Protein AF-A0A1L6TG88-F1 (afdb_monomer_lite)

pLDDT: mean 88.95, std 8.72, range [53.19, 97.62]

Organism: Piscirickettsia salmonis (NCBI:txid1238)

Structure (mmCIF, N/CA/C/O backbone):
data_AF-A0A1L6TG88-F1
#
_entry.id   AF-A0A1L6TG88-F1
#
loop_
_atom_site.group_PDB
_atom_site.id
_atom_site.type_symbol
_atom_site.label_atom_id
_atom_site.label_alt_id
_atom_site.label_comp_id
_atom_site.label_asym_id
_atom_site.label_entity_id
_atom_site.label_seq_id
_atom_site.pdbx_PDB_ins_code
_atom_site.Cartn_x
_atom_site.Cartn_y
_atom_site.Cartn_z
_atom_site.occupancy
_atom_site.B_iso_or_equiv
_atom_site.auth_seq_id
_atom_site.auth_comp_id
_atom_site.auth_asym_id
_atom_site.auth_atom_id
_atom_site.pdbx_PDB_model_num
ATOM 1 N N . MET A 1 1 ? -7.604 4.407 -5.916 1.00 71.88 1 MET A N 1
ATOM 2 C CA . MET A 1 1 ? -7.832 5.614 -6.726 1.00 71.88 1 MET A CA 1
ATOM 3 C C . MET A 1 1 ? -9.098 6.251 -6.193 1.00 71.88 1 MET A C 1
ATOM 5 O O . MET A 1 1 ? -10.158 5.690 -6.414 1.00 71.88 1 MET A O 1
ATOM 9 N N . ASP A 1 2 ? -8.994 7.322 -5.409 1.00 73.56 2 ASP A N 1
ATOM 10 C CA . ASP A 1 2 ? -10.177 7.934 -4.769 1.00 73.56 2 ASP A CA 1
ATOM 11 C C . ASP A 1 2 ? -10.606 9.236 -5.466 1.00 73.56 2 ASP A C 1
ATOM 13 O O . ASP A 1 2 ? -11.718 9.708 -5.256 1.00 73.56 2 ASP A O 1
ATOM 17 N N . HIS A 1 3 ? -9.727 9.832 -6.274 1.00 84.25 3 HIS A N 1
ATOM 18 C CA . HIS A 1 3 ? -9.969 11.087 -6.975 1.00 84.25 3 HIS A CA 1
ATOM 19 C C . HIS A 1 3 ? -9.151 11.098 -8.267 1.00 84.25 3 HIS A C 1
ATOM 21 O O . HIS A 1 3 ? -7.926 10.995 -8.195 1.00 84.25 3 HIS A O 1
ATOM 27 N N . LEU A 1 4 ? -9.833 11.185 -9.409 1.00 90.56 4 LEU A N 1
ATOM 28 C CA . LEU A 1 4 ? -9.216 11.344 -10.724 1.00 90.56 4 LEU A CA 1
ATOM 29 C C . LEU A 1 4 ? -9.081 12.838 -11.018 1.00 90.56 4 LEU A C 1
ATOM 31 O O . LEU A 1 4 ? -9.998 13.607 -10.727 1.00 90.56 4 LEU A O 1
ATOM 35 N N . ARG A 1 5 ? -7.925 13.255 -11.535 1.00 91.81 5 ARG A N 1
ATOM 36 C CA . ARG A 1 5 ? -7.631 14.675 -11.802 1.00 91.81 5 ARG A CA 1
ATOM 37 C C . ARG A 1 5 ? -8.029 15.100 -13.211 1.00 91.81 5 ARG A C 1
ATOM 39 O O . ARG A 1 5 ? -8.230 16.290 -13.455 1.00 91.81 5 ARG A O 1
ATOM 46 N N . SER A 1 6 ? -8.104 14.144 -14.129 1.00 95.31 6 SER A N 1
ATOM 47 C CA . SER A 1 6 ? -8.444 14.385 -15.526 1.00 95.31 6 SER A CA 1
ATOM 48 C C . SER A 1 6 ? -9.882 14.880 -15.680 1.00 95.31 6 SER A C 1
ATOM 50 O O . SER A 1 6 ? -10.783 14.440 -14.970 1.00 95.31 6 SER A O 1
ATOM 52 N N . LYS A 1 7 ? -10.096 15.803 -16.625 1.00 94.75 7 LYS A N 1
ATOM 53 C CA . LYS A 1 7 ? -11.404 16.441 -16.866 1.00 94.75 7 LYS A CA 1
ATOM 54 C C . LYS A 1 7 ? -12.106 15.962 -18.137 1.00 94.75 7 LYS A C 1
ATOM 56 O O . LYS A 1 7 ? -13.309 16.153 -18.259 1.00 94.75 7 LYS A O 1
ATOM 61 N N . THR A 1 8 ? -11.373 15.363 -19.075 1.00 97.00 8 THR A N 1
ATOM 62 C CA . THR A 1 8 ? -11.936 14.835 -20.324 1.00 97.00 8 THR A CA 1
ATOM 63 C C . THR A 1 8 ? -12.053 13.309 -20.258 1.00 97.00 8 THR A C 1
ATOM 65 O O . THR A 1 8 ? -11.195 12.674 -19.632 1.00 97.00 8 THR A O 1
ATOM 68 N N . PRO A 1 9 ? -13.070 12.702 -20.902 1.00 96.75 9 PRO A N 1
ATOM 69 C CA . PRO A 1 9 ? -13.262 11.248 -20.894 1.00 96.75 9 PRO A CA 1
ATOM 70 C C . PRO A 1 9 ? -12.015 10.471 -21.341 1.00 96.75 9 PRO A C 1
ATOM 72 O O . PRO A 1 9 ? -11.580 9.540 -20.663 1.00 96.75 9 PRO A O 1
ATOM 75 N N . ASP A 1 10 ? -11.364 10.922 -22.413 1.00 97.56 10 ASP A N 1
ATOM 76 C CA . ASP A 1 10 ? -10.162 10.272 -22.945 1.00 97.56 10 ASP A CA 1
ATOM 77 C C . ASP A 1 10 ? -8.988 10.293 -21.960 1.00 97.56 10 ASP A C 1
ATOM 79 O O . ASP A 1 10 ? -8.253 9.313 -21.827 1.00 97.56 10 ASP A O 1
ATOM 83 N N . MET A 1 11 ? -8.799 11.402 -21.238 1.00 97.62 11 MET A N 1
ATOM 84 C CA . MET A 1 11 ? -7.736 11.508 -20.236 1.00 97.62 11 MET A CA 1
ATOM 85 C C . MET A 1 11 ? -8.053 10.692 -18.984 1.00 97.62 11 MET A C 1
ATOM 87 O O . MET A 1 11 ? -7.148 10.097 -18.404 1.00 97.62 11 MET A O 1
ATOM 91 N N . VAL A 1 12 ? -9.331 10.594 -18.609 1.00 96.38 12 VAL A N 1
ATOM 92 C CA . VAL A 1 12 ? -9.792 9.720 -17.523 1.00 96.38 12 VAL A CA 1
ATOM 93 C C . VAL A 1 12 ? -9.465 8.255 -17.822 1.00 96.38 12 VAL A C 1
ATOM 95 O O . VAL A 1 12 ? -8.921 7.571 -16.955 1.00 96.38 12 VAL A O 1
ATOM 98 N N . HIS A 1 13 ? -9.711 7.777 -19.046 1.00 96.56 13 HIS A N 1
ATOM 99 C CA . HIS A 1 13 ? -9.341 6.413 -19.440 1.00 96.56 13 HIS A CA 1
ATOM 100 C C . HIS A 1 13 ? -7.835 6.161 -19.312 1.00 96.56 13 HIS A C 1
ATOM 102 O O . HIS A 1 13 ? -7.426 5.139 -18.756 1.00 96.56 13 HIS A O 1
ATOM 108 N N . LYS A 1 14 ? -7.001 7.109 -19.758 1.00 96.56 14 LYS A N 1
ATOM 109 C CA . LYS A 1 14 ? -5.538 7.012 -19.630 1.00 96.56 14 LYS A CA 1
ATOM 110 C C . LYS A 1 14 ? -5.093 7.006 -18.168 1.00 96.56 14 LYS A C 1
ATOM 112 O O . LYS A 1 14 ? -4.259 6.188 -17.792 1.00 96.56 14 LYS A O 1
ATOM 117 N N . GLU A 1 15 ? -5.660 7.876 -17.335 1.00 96.75 15 GLU A N 1
ATOM 118 C CA . GLU A 1 15 ? -5.350 7.943 -15.902 1.00 96.75 15 GLU A CA 1
ATOM 119 C C . GLU A 1 15 ? -5.665 6.611 -15.204 1.00 96.75 15 GLU A C 1
ATOM 121 O O . GLU A 1 15 ? -4.820 6.062 -14.492 1.00 96.75 15 GLU A O 1
ATOM 126 N N . ILE A 1 16 ? -6.840 6.036 -15.475 1.00 95.69 16 ILE A N 1
ATOM 127 C CA . ILE A 1 16 ? -7.240 4.723 -14.954 1.00 95.69 16 ILE A CA 1
ATOM 128 C C . ILE A 1 16 ? -6.280 3.624 -15.438 1.00 95.69 16 ILE A C 1
ATOM 130 O O . ILE A 1 16 ? -5.807 2.825 -14.625 1.00 95.69 16 ILE A O 1
ATOM 134 N N . ALA A 1 17 ? -5.958 3.596 -16.734 1.00 96.31 17 ALA A N 1
ATOM 135 C CA . ALA A 1 17 ? -5.062 2.599 -17.318 1.00 96.31 17 ALA A CA 1
ATOM 136 C C . ALA A 1 17 ? -3.660 2.642 -16.686 1.00 96.31 17 ALA A C 1
ATOM 138 O O . ALA A 1 17 ? -3.138 1.609 -16.265 1.00 96.31 17 ALA A O 1
ATOM 139 N N . VAL A 1 18 ? -3.076 3.836 -16.537 1.00 95.81 18 VAL A N 1
ATOM 140 C CA . VAL A 1 18 ? -1.759 4.022 -15.906 1.00 95.81 18 VAL A CA 1
ATOM 141 C C . VAL A 1 18 ? -1.779 3.582 -14.446 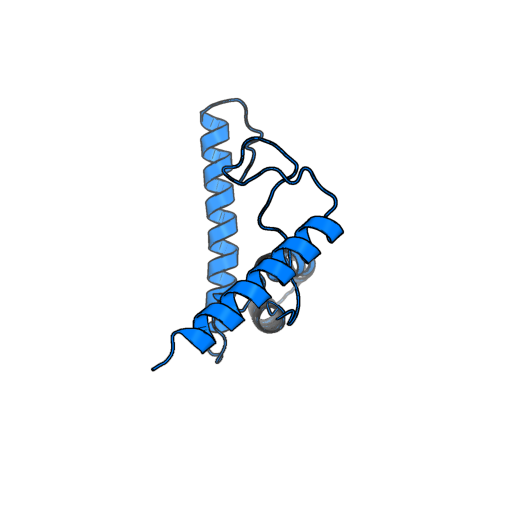1.00 95.81 18 VAL A C 1
ATOM 143 O O . VAL A 1 18 ? -0.840 2.944 -13.968 1.00 95.81 18 VAL A O 1
ATOM 146 N N . HIS A 1 19 ? -2.853 3.873 -13.718 1.00 94.31 19 HIS A N 1
ATOM 147 C CA . HIS A 1 19 ? -2.966 3.422 -12.341 1.00 94.31 19 HIS A CA 1
ATOM 148 C C . HIS A 1 19 ? -3.078 1.895 -12.217 1.00 94.31 19 HIS A C 1
ATOM 150 O O . HIS A 1 19 ? -2.470 1.330 -11.305 1.00 94.31 19 HIS A O 1
ATOM 156 N N . PHE A 1 20 ? -3.815 1.222 -13.109 1.00 96.00 20 PHE A N 1
ATOM 157 C CA . PHE A 1 20 ? -3.846 -0.244 -13.144 1.00 96.00 20 PHE A CA 1
ATOM 158 C C . PHE A 1 20 ? -2.479 -0.825 -13.495 1.00 96.00 20 PHE A C 1
ATOM 160 O O . PHE A 1 20 ? -2.026 -1.747 -12.818 1.00 96.00 20 PHE A O 1
ATOM 167 N N . LEU A 1 21 ? -1.798 -0.249 -14.486 1.00 96.56 21 LEU A N 1
ATOM 168 C CA . LEU A 1 21 ? -0.444 -0.639 -14.866 1.00 96.56 21 LEU A CA 1
ATOM 169 C C . LEU A 1 21 ? 0.517 -0.541 -13.674 1.00 96.56 21 LEU A C 1
ATOM 171 O O . LEU A 1 21 ? 1.151 -1.529 -13.315 1.00 96.56 21 LEU A O 1
ATOM 175 N N . ALA A 1 22 ? 0.572 0.615 -13.009 1.00 94.62 22 ALA A N 1
ATOM 176 C CA . ALA A 1 22 ? 1.445 0.828 -11.857 1.00 94.62 22 ALA A CA 1
ATOM 177 C C . ALA A 1 22 ? 1.104 -0.108 -10.686 1.00 94.62 22 ALA A C 1
ATOM 179 O O . ALA A 1 22 ? 2.000 -0.651 -10.038 1.00 94.62 22 ALA A O 1
ATOM 180 N N . TYR A 1 23 ? -0.187 -0.327 -10.412 1.00 95.75 23 TYR A N 1
ATOM 181 C CA . TYR A 1 23 ? -0.620 -1.257 -9.371 1.00 95.75 23 TYR A CA 1
ATOM 182 C C . TYR A 1 23 ? -0.168 -2.688 -9.674 1.00 95.75 23 TYR A C 1
ATOM 184 O O . TYR A 1 23 ? 0.433 -3.332 -8.812 1.00 95.75 23 TYR A O 1
ATOM 192 N N . ASN A 1 24 ? -0.427 -3.165 -10.892 1.00 96.69 24 ASN A N 1
ATOM 193 C CA . ASN A 1 24 ? -0.072 -4.515 -11.310 1.00 96.69 24 ASN A CA 1
ATOM 194 C C . ASN A 1 24 ? 1.444 -4.711 -11.334 1.00 96.69 24 ASN A C 1
ATOM 196 O O . ASN A 1 24 ? 1.909 -5.726 -10.834 1.00 96.69 24 ASN A O 1
ATOM 200 N N . LEU A 1 25 ? 2.218 -3.722 -11.789 1.00 95.38 25 LEU A N 1
ATOM 201 C CA . LEU A 1 25 ? 3.681 -3.781 -11.778 1.00 95.38 25 LEU A CA 1
ATOM 202 C C . LEU A 1 25 ? 4.229 -4.020 -10.364 1.00 95.38 25 LEU A C 1
ATOM 204 O O . LEU A 1 25 ? 4.981 -4.965 -10.137 1.00 95.38 25 LEU A O 1
ATOM 208 N N . ILE A 1 26 ? 3.797 -3.214 -9.389 1.00 96.19 26 ILE A N 1
ATOM 209 C CA . ILE A 1 26 ? 4.230 -3.375 -7.995 1.00 96.19 26 ILE A CA 1
ATOM 210 C C . ILE A 1 26 ? 3.752 -4.714 -7.417 1.00 96.19 26 ILE A C 1
ATOM 212 O O . ILE A 1 26 ? 4.477 -5.349 -6.653 1.00 96.19 26 ILE A O 1
ATOM 216 N N . ARG A 1 27 ? 2.543 -5.176 -7.764 1.00 96.25 27 ARG A N 1
ATOM 217 C CA . ARG A 1 27 ? 2.032 -6.475 -7.296 1.00 96.25 27 ARG A CA 1
ATOM 218 C C . ARG A 1 27 ? 2.809 -7.653 -7.866 1.00 96.25 27 ARG A C 1
ATOM 220 O O . ARG A 1 27 ? 3.121 -8.563 -7.102 1.00 96.25 27 ARG A O 1
ATOM 227 N N . THR A 1 28 ? 3.146 -7.621 -9.149 1.00 96.69 28 THR A N 1
ATOM 228 C CA . THR A 1 28 ? 3.977 -8.641 -9.792 1.00 96.69 28 THR A CA 1
ATOM 229 C C . THR A 1 28 ? 5.368 -8.660 -9.178 1.00 96.69 28 THR A C 1
ATOM 231 O O . THR A 1 28 ? 5.847 -9.731 -8.829 1.00 96.69 28 THR A O 1
ATOM 234 N N . LEU A 1 29 ? 5.963 -7.492 -8.925 1.00 95.44 29 LEU A N 1
ATOM 235 C CA . LEU A 1 29 ? 7.271 -7.385 -8.279 1.00 95.44 29 LEU A CA 1
ATOM 236 C C . LEU A 1 29 ? 7.272 -7.980 -6.858 1.00 95.44 29 LEU A C 1
ATOM 238 O O . LEU A 1 29 ? 8.198 -8.684 -6.466 1.00 95.44 29 LEU A O 1
ATOM 242 N N . ILE A 1 30 ? 6.204 -7.747 -6.086 1.00 97.12 30 ILE A N 1
ATOM 243 C CA . ILE A 1 30 ? 6.022 -8.389 -4.775 1.00 97.12 30 ILE A CA 1
ATOM 244 C C . ILE A 1 30 ? 5.867 -9.907 -4.924 1.00 97.12 30 ILE A C 1
ATOM 246 O O . ILE A 1 30 ? 6.467 -10.656 -4.157 1.00 97.12 30 ILE A O 1
ATOM 250 N N . ALA A 1 31 ? 5.057 -10.369 -5.879 1.00 97.12 31 ALA A N 1
ATOM 251 C CA . ALA A 1 31 ? 4.839 -11.795 -6.107 1.00 97.12 31 ALA A CA 1
ATOM 252 C C . ALA A 1 31 ? 6.132 -12.511 -6.525 1.00 97.12 31 ALA A C 1
ATOM 254 O O . ALA A 1 31 ? 6.420 -13.596 -6.028 1.00 97.12 31 ALA A O 1
ATOM 255 N N . GLU A 1 32 ? 6.930 -11.879 -7.383 1.00 96.25 32 GLU A N 1
ATOM 256 C CA . GLU A 1 32 ? 8.246 -12.355 -7.795 1.00 96.25 32 GLU A CA 1
ATOM 257 C C . GLU A 1 32 ? 9.204 -12.441 -6.607 1.00 96.25 32 GLU A C 1
ATOM 259 O O . GLU A 1 32 ? 9.783 -13.499 -6.368 1.00 96.25 32 GLU A O 1
ATOM 264 N N . ALA A 1 33 ? 9.289 -11.381 -5.798 1.00 95.88 33 ALA A N 1
ATOM 265 C CA . ALA A 1 33 ? 10.115 -11.367 -4.596 1.00 95.88 33 ALA A CA 1
ATOM 266 C C . ALA A 1 33 ? 9.715 -12.477 -3.606 1.00 95.88 33 ALA A C 1
ATOM 268 O O . ALA A 1 33 ? 10.562 -13.046 -2.923 1.00 95.88 33 ALA A O 1
ATOM 269 N N . CYS A 1 34 ? 8.427 -12.817 -3.534 1.00 96.38 34 CYS A N 1
ATOM 270 C CA . CYS A 1 34 ? 7.927 -13.867 -2.654 1.00 96.38 34 CYS A CA 1
ATOM 271 C C . CYS A 1 34 ? 8.083 -15.294 -3.207 1.00 96.38 34 CYS A C 1
ATOM 273 O O . CYS A 1 34 ? 8.030 -16.225 -2.406 1.00 96.38 34 CYS A O 1
ATOM 275 N N . ARG A 1 35 ? 8.288 -15.484 -4.521 1.00 94.62 35 ARG A N 1
ATOM 276 C CA . ARG A 1 35 ? 8.180 -16.784 -5.220 1.00 94.62 35 ARG A CA 1
ATOM 277 C C . ARG A 1 35 ? 8.982 -17.918 -4.572 1.00 94.62 35 ARG A C 1
ATOM 279 O O . ARG A 1 35 ? 8.468 -19.023 -4.463 1.00 94.62 35 ARG A O 1
ATOM 286 N N . ASN A 1 36 ? 10.204 -17.630 -4.127 1.00 90.00 36 ASN A N 1
ATOM 287 C CA . ASN A 1 36 ? 11.128 -18.612 -3.542 1.00 90.00 36 ASN A CA 1
ATOM 288 C C . ASN A 1 36 ? 11.324 -18.393 -2.032 1.00 90.00 36 ASN A C 1
ATOM 290 O O . ASN A 1 36 ? 12.397 -18.638 -1.488 1.00 90.00 36 ASN A O 1
ATOM 294 N N . THR A 1 37 ? 10.311 -17.854 -1.355 1.00 90.94 37 THR A N 1
ATOM 295 C CA . THR A 1 37 ? 10.357 -17.554 0.080 1.00 90.94 37 THR A CA 1
ATOM 296 C C . THR A 1 37 ? 9.110 -18.085 0.770 1.00 90.94 37 THR A C 1
ATOM 298 O O . THR A 1 37 ? 8.059 -18.212 0.157 1.00 90.94 37 THR A O 1
ATOM 301 N N . GLU A 1 38 ? 9.173 -18.274 2.083 1.00 91.56 38 GLU A N 1
ATOM 302 C CA . GLU A 1 38 ? 8.008 -18.663 2.893 1.00 91.56 38 GLU A CA 1
ATOM 303 C C . GLU A 1 38 ? 6.994 -17.517 3.109 1.00 91.56 38 GLU A C 1
ATOM 305 O O . GLU A 1 38 ? 6.062 -17.637 3.905 1.00 91.56 38 GLU A O 1
ATOM 310 N N . ARG A 1 39 ? 7.180 -16.355 2.464 1.00 90.69 39 ARG A N 1
ATOM 311 C CA . ARG A 1 39 ? 6.330 -15.176 2.674 1.00 90.69 39 ARG A CA 1
ATOM 312 C C . ARG A 1 39 ? 5.215 -15.093 1.657 1.00 90.69 39 ARG A C 1
ATOM 314 O O . ARG A 1 39 ? 5.436 -15.187 0.456 1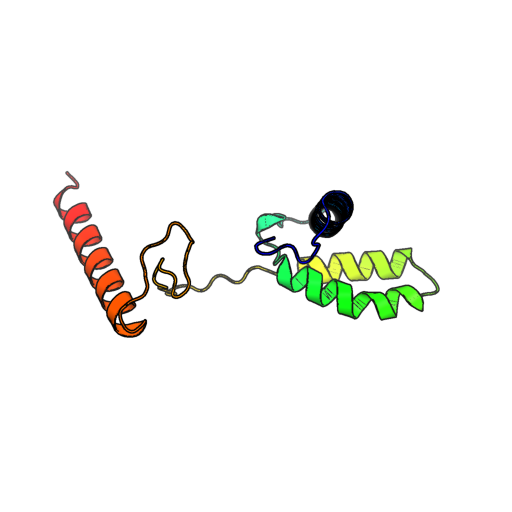.00 90.69 39 ARG A O 1
ATOM 321 N N . LEU A 1 40 ? 4.026 -14.764 2.149 1.00 93.75 40 LEU A N 1
ATOM 322 C CA . LEU A 1 40 ? 2.888 -14.475 1.290 1.00 93.75 40 LEU A CA 1
ATOM 323 C C . LEU A 1 40 ? 2.950 -13.020 0.792 1.00 93.75 40 LEU A C 1
ATOM 325 O O . LEU A 1 40 ? 3.192 -12.116 1.599 1.00 93.75 40 LEU A O 1
ATOM 329 N N . PRO A 1 41 ? 2.612 -12.740 -0.482 1.00 94.56 41 PRO A N 1
ATOM 330 C CA . PRO A 1 41 ? 2.560 -11.377 -1.025 1.00 94.56 41 PRO A CA 1
ATOM 331 C C . PRO A 1 41 ? 1.709 -10.396 -0.203 1.00 94.56 41 PRO A C 1
ATOM 333 O O . PRO A 1 41 ? 2.000 -9.204 -0.135 1.00 94.56 41 PRO A O 1
ATOM 336 N N . ILE A 1 42 ? 0.655 -10.887 0.459 1.00 93.31 42 ILE A N 1
ATOM 337 C CA . ILE A 1 42 ? -0.231 -10.072 1.306 1.00 93.31 42 ILE A CA 1
ATOM 338 C C . ILE A 1 42 ? 0.438 -9.589 2.604 1.00 93.31 42 ILE A C 1
ATOM 340 O O . ILE A 1 42 ? 0.001 -8.602 3.193 1.00 93.31 42 ILE A O 1
ATOM 344 N N . GLN A 1 43 ? 1.505 -10.259 3.044 1.00 94.06 43 GLN A N 1
ATOM 345 C CA . GLN A 1 43 ? 2.275 -9.890 4.234 1.00 94.06 43 GLN A CA 1
ATOM 346 C C . GLN A 1 43 ? 3.317 -8.801 3.937 1.00 94.06 43 GLN A C 1
ATOM 348 O O . GLN A 1 43 ? 3.935 -8.273 4.865 1.00 94.06 43 GLN A O 1
ATOM 353 N N . VAL A 1 44 ? 3.511 -8.446 2.665 1.00 95.38 44 VAL A N 1
ATOM 354 C CA . VAL A 1 44 ? 4.436 -7.399 2.225 1.00 95.38 44 VAL A CA 1
ATOM 355 C C . VAL A 1 44 ? 3.703 -6.059 2.127 1.00 95.38 44 VAL A C 1
ATOM 357 O O . VAL A 1 44 ? 2.594 -5.947 1.603 1.00 95.38 44 VAL A O 1
ATOM 360 N N . SER A 1 45 ? 4.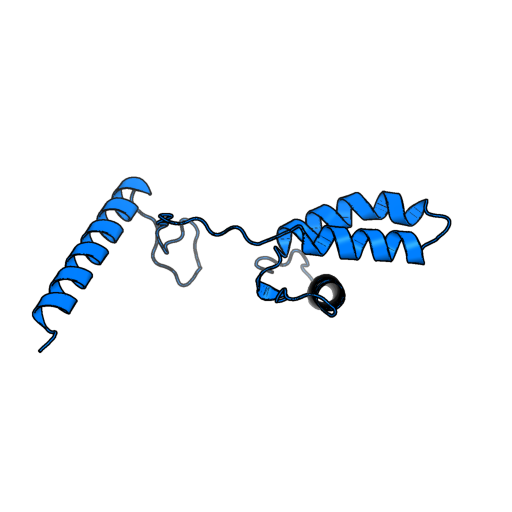324 -5.008 2.656 1.00 95.31 45 SER A N 1
ATOM 361 C CA . SER A 1 45 ? 3.770 -3.657 2.660 1.00 95.31 45 SER A CA 1
ATOM 362 C C . SER A 1 45 ? 3.810 -3.057 1.260 1.00 95.31 45 SER A C 1
ATOM 364 O O . SER A 1 45 ? 4.852 -2.589 0.810 1.00 95.31 45 SER A O 1
ATOM 366 N N . PHE A 1 46 ? 2.655 -2.975 0.599 1.00 95.44 46 PHE A N 1
ATOM 367 C CA . PHE A 1 46 ? 2.535 -2.334 -0.716 1.00 95.44 46 PHE A CA 1
ATOM 368 C C . PHE A 1 46 ? 3.094 -0.899 -0.724 1.00 95.44 46 PHE A C 1
ATOM 370 O O . PHE A 1 46 ? 3.822 -0.507 -1.632 1.00 95.44 46 PHE A O 1
ATOM 377 N N . LYS A 1 47 ? 2.809 -0.113 0.326 1.00 94.56 47 LYS A N 1
ATOM 378 C CA . LYS A 1 47 ? 3.324 1.259 0.442 1.00 94.56 47 LYS A CA 1
ATOM 379 C C . LYS A 1 47 ? 4.837 1.294 0.663 1.00 94.56 47 LYS A C 1
ATOM 381 O O . LYS A 1 47 ? 5.491 2.159 0.085 1.00 94.56 47 LYS A O 1
ATOM 386 N N . GLY A 1 48 ? 5.366 0.372 1.469 1.00 95.06 48 GLY A N 1
ATOM 387 C CA . GLY A 1 48 ? 6.808 0.244 1.690 1.00 95.06 48 GLY A CA 1
ATOM 388 C C . GLY A 1 48 ? 7.540 -0.096 0.395 1.00 95.06 48 GLY A C 1
ATOM 389 O O . GLY A 1 48 ? 8.549 0.523 0.085 1.00 95.06 48 GLY A O 1
ATOM 390 N N . VAL A 1 49 ? 6.969 -0.985 -0.422 1.00 96.06 49 VAL A N 1
ATOM 391 C CA . VAL A 1 49 ? 7.533 -1.344 -1.729 1.00 96.06 49 VAL A CA 1
ATOM 392 C C . VAL A 1 49 ? 7.518 -0.174 -2.704 1.00 96.06 49 VAL A C 1
ATOM 394 O O . VAL A 1 49 ? 8.519 0.037 -3.370 1.00 96.06 49 VAL A O 1
ATOM 397 N N . ILE A 1 50 ? 6.459 0.642 -2.751 1.00 95.44 50 ILE A N 1
ATOM 398 C CA . ILE A 1 50 ? 6.464 1.866 -3.577 1.00 95.44 50 ILE A CA 1
ATOM 399 C C . ILE A 1 50 ? 7.585 2.822 -3.149 1.00 95.44 50 ILE A C 1
ATOM 401 O O . ILE A 1 50 ? 8.267 3.386 -3.997 1.00 95.44 50 ILE A O 1
ATOM 405 N N . GLN A 1 51 ? 7.765 3.034 -1.841 1.00 94.31 51 GLN A N 1
ATOM 406 C CA . GLN A 1 51 ? 8.822 3.917 -1.334 1.00 94.31 51 GLN A CA 1
ATOM 407 C C . GLN A 1 51 ? 10.207 3.375 -1.679 1.00 94.31 51 GLN A C 1
ATOM 409 O O . GLN A 1 51 ? 11.036 4.121 -2.188 1.00 94.31 51 GLN A O 1
ATOM 414 N N . LEU A 1 52 ? 10.422 2.079 -1.447 1.00 93.94 52 LEU A N 1
ATOM 415 C CA . LEU A 1 52 ? 11.654 1.392 -1.805 1.00 93.94 52 LEU A CA 1
ATOM 416 C C . LEU A 1 52 ? 11.925 1.509 -3.305 1.00 93.94 52 LEU A C 1
ATOM 418 O O . LEU A 1 52 ? 12.995 1.968 -3.675 1.00 93.94 52 LEU A O 1
ATOM 422 N N . PHE A 1 53 ? 10.953 1.148 -4.147 1.00 92.88 53 PHE A N 1
ATOM 423 C CA . PHE A 1 53 ? 11.069 1.196 -5.601 1.00 92.88 53 PHE A CA 1
ATOM 424 C C . PHE A 1 53 ? 11.469 2.593 -6.072 1.00 92.88 53 PHE A C 1
ATOM 426 O O . PHE A 1 53 ? 12.475 2.724 -6.755 1.00 92.88 53 PHE A O 1
ATOM 433 N N . ASN A 1 54 ? 10.767 3.640 -5.627 1.00 91.31 54 ASN A N 1
ATOM 434 C CA . ASN A 1 54 ? 11.078 5.023 -5.999 1.00 91.31 54 ASN A CA 1
ATOM 435 C C . ASN A 1 54 ? 12.500 5.449 -5.597 1.00 91.31 54 ASN A C 1
ATOM 437 O O . ASN A 1 54 ? 13.159 6.138 -6.369 1.00 91.31 54 ASN A O 1
ATOM 441 N N . SER A 1 55 ? 12.983 5.032 -4.423 1.00 89.19 55 SER A N 1
ATOM 442 C CA . SER A 1 55 ? 14.369 5.286 -4.001 1.00 89.19 55 SER A CA 1
ATOM 443 C C . SER A 1 55 ? 15.391 4.453 -4.779 1.00 89.19 55 SER A C 1
ATOM 445 O O . SER A 1 55 ? 16.555 4.828 -4.855 1.00 89.19 55 SER A O 1
ATOM 447 N N . PHE A 1 56 ? 14.968 3.318 -5.335 1.00 86.75 56 PHE A N 1
ATOM 448 C CA . PHE A 1 56 ? 15.813 2.381 -6.069 1.00 86.75 56 PHE A CA 1
ATOM 449 C C . PHE A 1 56 ? 15.902 2.704 -7.569 1.00 86.75 56 PHE A C 1
ATOM 451 O O . PHE A 1 56 ? 16.859 2.287 -8.215 1.00 86.75 56 PHE A O 1
ATOM 458 N N . VAL A 1 57 ? 14.950 3.471 -8.126 1.00 83.25 57 VAL A N 1
ATOM 459 C CA . VAL A 1 57 ? 14.952 3.881 -9.546 1.00 83.25 57 VAL A CA 1
ATOM 460 C C . VAL A 1 57 ? 16.262 4.568 -9.926 1.00 83.25 57 VAL A C 1
ATOM 462 O O . VAL A 1 57 ? 16.829 4.251 -10.965 1.00 83.25 57 VAL A O 1
ATOM 465 N N . SER A 1 58 ? 16.779 5.465 -9.081 1.00 77.44 58 SER A N 1
ATOM 466 C CA . SER A 1 58 ? 18.058 6.130 -9.351 1.00 77.44 58 SER A CA 1
ATOM 467 C C . SER A 1 58 ? 19.213 5.131 -9.438 1.00 77.44 58 SER A C 1
ATOM 469 O O . SER A 1 58 ? 20.040 5.242 -10.333 1.00 77.44 58 SER A O 1
ATOM 471 N N . LEU A 1 59 ? 19.245 4.119 -8.567 1.00 74.12 59 LEU A N 1
ATOM 472 C CA . LEU A 1 59 ? 20.280 3.085 -8.573 1.00 74.12 59 LEU A CA 1
ATOM 473 C C . LEU A 1 59 ? 20.201 2.185 -9.818 1.00 74.12 59 LEU A C 1
ATOM 475 O O . LEU A 1 59 ? 21.239 1.830 -10.368 1.00 74.12 59 LEU A O 1
ATOM 479 N N . LEU A 1 60 ? 18.989 1.856 -10.283 1.00 73.31 60 LEU A N 1
ATOM 480 C CA . LEU A 1 60 ? 18.773 1.094 -11.520 1.00 73.31 60 LEU A CA 1
ATOM 481 C C . LEU A 1 60 ? 19.261 1.853 -12.760 1.00 73.31 60 LEU A C 1
ATOM 483 O O . LEU A 1 60 ? 19.839 1.245 -13.655 1.00 73.31 60 LEU A O 1
ATOM 487 N N . SER A 1 61 ? 19.069 3.173 -12.805 1.00 77.50 61 SER A N 1
ATOM 488 C CA . SER A 1 61 ? 19.487 3.995 -13.949 1.00 77.50 61 SER A CA 1
ATOM 489 C C . SER A 1 61 ? 21.007 4.070 -14.134 1.00 77.50 61 SER A C 1
ATOM 491 O O . SER A 1 61 ? 21.465 4.321 -15.244 1.00 77.50 61 SER A O 1
ATOM 493 N N . PHE A 1 62 ? 21.787 3.860 -13.068 1.00 77.19 62 PHE A N 1
ATOM 494 C CA . PHE A 1 62 ? 23.257 3.908 -13.099 1.00 77.19 62 PHE A CA 1
ATOM 495 C C . PHE A 1 62 ? 23.920 2.529 -12.981 1.00 77.19 62 PHE A C 1
ATOM 497 O O . PHE A 1 62 ? 25.147 2.432 -13.019 1.00 77.19 62 PHE A O 1
ATOM 504 N N . SER A 1 63 ? 23.150 1.450 -12.815 1.00 77.19 63 SER A N 1
ATOM 505 C CA . SER A 1 63 ? 23.723 0.113 -12.678 1.00 77.19 63 SER A CA 1
ATOM 506 C C . SER A 1 63 ? 24.167 -0.434 -14.034 1.00 77.19 63 SER A C 1
ATOM 508 O O . SER A 1 63 ? 23.338 -0.612 -14.921 1.00 77.19 63 SER A O 1
ATOM 510 N N . ALA A 1 64 ? 25.449 -0.784 -14.163 1.00 75.81 64 ALA A N 1
ATOM 511 C CA . ALA A 1 64 ? 25.969 -1.495 -15.336 1.00 75.81 64 ALA A CA 1
ATOM 512 C C . ALA A 1 64 ? 25.393 -2.921 -15.477 1.00 75.81 64 ALA A C 1
ATOM 514 O O . ALA A 1 64 ? 25.390 -3.483 -16.567 1.00 75.81 64 ALA A O 1
ATOM 515 N N . ASP A 1 65 ? 24.893 -3.494 -14.375 1.00 87.62 65 ASP A N 1
ATOM 516 C CA . ASP A 1 65 ? 24.272 -4.818 -14.323 1.00 87.62 65 ASP A CA 1
ATOM 517 C C . ASP A 1 65 ? 22.843 -4.724 -13.766 1.00 87.62 65 ASP A C 1
ATOM 519 O O . ASP A 1 65 ? 22.607 -4.715 -12.550 1.00 87.62 65 ASP A O 1
ATOM 523 N N . CYS A 1 66 ? 21.878 -4.664 -14.685 1.00 84.69 66 CYS A N 1
ATOM 524 C CA . CYS A 1 66 ? 20.454 -4.616 -14.370 1.00 84.69 66 CYS A CA 1
ATOM 525 C C . CYS A 1 66 ? 19.972 -5.863 -13.613 1.00 84.69 66 CYS A C 1
ATOM 527 O O . CYS A 1 66 ? 19.101 -5.748 -12.750 1.00 84.69 66 CYS A O 1
ATOM 529 N N . ASN A 1 67 ? 20.534 -7.045 -13.892 1.00 88.50 67 ASN A N 1
ATOM 530 C CA . ASN A 1 67 ? 20.100 -8.294 -13.262 1.00 88.50 67 ASN A CA 1
ATOM 531 C C . ASN A 1 67 ? 20.474 -8.308 -11.781 1.00 88.50 67 ASN A C 1
ATOM 533 O O . ASN A 1 67 ? 19.654 -8.647 -10.924 1.00 88.50 67 ASN A O 1
ATOM 537 N N . LYS A 1 68 ? 21.697 -7.873 -11.463 1.00 89.75 68 LYS A N 1
ATOM 538 C CA . LYS A 1 68 ? 22.150 -7.749 -10.076 1.00 89.75 68 LYS A CA 1
ATOM 539 C C . LYS A 1 68 ? 21.343 -6.706 -9.309 1.00 89.75 68 LYS A C 1
ATOM 541 O O . LYS A 1 68 ? 20.943 -6.960 -8.172 1.00 89.75 68 LYS A O 1
ATOM 546 N N . ALA A 1 69 ? 21.066 -5.555 -9.920 1.00 89.81 69 ALA A N 1
ATOM 547 C CA . ALA A 1 69 ? 20.239 -4.523 -9.302 1.00 89.81 69 ALA A CA 1
ATOM 548 C C . ALA A 1 69 ? 18.804 -5.021 -9.040 1.00 89.81 69 ALA A C 1
ATOM 550 O O . ALA A 1 69 ? 18.276 -4.821 -7.943 1.00 89.81 69 ALA A O 1
ATOM 551 N N . HIS A 1 70 ? 18.206 -5.743 -9.993 1.00 90.12 70 HIS A N 1
ATOM 552 C CA . HIS A 1 70 ? 16.892 -6.374 -9.830 1.00 90.12 70 HIS A CA 1
ATOM 553 C C . HIS A 1 70 ? 16.877 -7.393 -8.685 1.00 90.12 70 HIS A C 1
ATOM 555 O O . HIS A 1 70 ? 16.016 -7.327 -7.810 1.00 90.12 70 HIS A O 1
ATOM 561 N N . ALA A 1 71 ? 17.879 -8.273 -8.602 1.00 91.56 71 ALA A N 1
ATOM 562 C CA . ALA A 1 71 ? 17.988 -9.235 -7.503 1.00 91.56 71 ALA A CA 1
ATOM 563 C C . ALA A 1 71 ? 18.065 -8.542 -6.127 1.00 91.56 71 ALA A C 1
ATOM 565 O O . ALA A 1 71 ? 17.370 -8.932 -5.184 1.00 91.56 71 ALA A O 1
ATOM 566 N N . ILE A 1 72 ? 18.857 -7.467 -6.008 1.00 92.12 72 ILE A N 1
ATOM 567 C CA . ILE A 1 72 ? 18.957 -6.668 -4.773 1.00 92.12 72 ILE A CA 1
ATOM 568 C C . ILE A 1 72 ? 17.599 -6.049 -4.409 1.00 92.12 72 ILE A C 1
ATOM 570 O O . ILE A 1 72 ? 17.205 -6.074 -3.238 1.00 92.12 72 ILE A O 1
ATOM 574 N N . LEU A 1 73 ? 16.864 -5.529 -5.396 1.00 92.94 73 LEU A N 1
ATOM 575 C CA . LEU A 1 73 ? 15.529 -4.972 -5.195 1.00 92.94 73 LEU A CA 1
ATOM 576 C C . LEU A 1 73 ? 14.558 -6.024 -4.645 1.00 92.94 73 LEU A C 1
ATOM 578 O O . LEU A 1 73 ? 13.908 -5.773 -3.626 1.00 92.94 73 LEU A O 1
ATOM 582 N N . LEU A 1 74 ? 14.495 -7.212 -5.255 1.00 94.06 74 LEU A N 1
ATOM 583 C CA . LEU A 1 74 ? 13.647 -8.312 -4.781 1.00 94.06 74 LEU A CA 1
ATOM 584 C C . LEU A 1 74 ? 13.983 -8.691 -3.329 1.00 94.06 74 LEU A C 1
ATOM 586 O O . LEU A 1 74 ? 13.088 -8.813 -2.486 1.00 94.06 74 LEU A O 1
ATOM 590 N N . HIS A 1 75 ? 15.274 -8.775 -2.990 1.00 93.62 75 HIS A N 1
ATOM 591 C CA . HIS A 1 75 ? 15.717 -9.028 -1.617 1.00 93.62 75 HIS A CA 1
ATOM 592 C C . HIS A 1 75 ? 15.291 -7.933 -0.628 1.00 93.62 75 HIS A C 1
ATOM 594 O O . HIS A 1 75 ? 14.909 -8.233 0.509 1.00 93.62 75 HIS A O 1
ATOM 600 N N . ALA A 1 76 ? 15.328 -6.664 -1.034 1.00 94.00 76 ALA A N 1
ATOM 601 C CA . ALA A 1 76 ? 14.892 -5.547 -0.200 1.00 94.00 76 ALA A CA 1
ATOM 602 C C . ALA A 1 76 ? 13.361 -5.514 -0.010 1.00 94.00 76 ALA A C 1
ATOM 604 O O . ALA A 1 76 ? 12.872 -5.171 1.072 1.00 94.00 76 ALA A O 1
ATOM 605 N N . ILE A 1 77 ? 12.586 -5.933 -1.014 1.00 95.06 77 ILE A N 1
ATOM 606 C CA . ILE A 1 77 ? 11.118 -6.016 -0.946 1.00 95.06 77 ILE A CA 1
ATOM 607 C C . ILE A 1 77 ? 10.663 -6.995 0.136 1.00 95.06 77 ILE A C 1
ATOM 609 O O . ILE A 1 77 ? 9.810 -6.651 0.954 1.00 95.06 77 ILE A O 1
ATOM 613 N N . ILE A 1 78 ? 11.290 -8.169 0.216 1.00 94.38 78 ILE A N 1
ATOM 614 C CA . ILE A 1 78 ? 10.974 -9.216 1.203 1.00 94.38 78 ILE A CA 1
ATOM 615 C C . ILE A 1 78 ? 11.078 -8.705 2.655 1.00 94.38 78 ILE A C 1
ATOM 617 O O . ILE A 1 78 ? 10.382 -9.200 3.551 1.00 94.38 78 ILE A O 1
ATOM 621 N N . LYS A 1 79 ? 11.943 -7.714 2.913 1.00 91.75 79 LYS A N 1
ATOM 622 C CA . LYS A 1 79 ? 12.141 -7.119 4.245 1.00 91.75 79 LYS A CA 1
ATOM 623 C C . LYS A 1 79 ? 11.012 -6.156 4.645 1.00 91.75 79 LYS A C 1
ATOM 625 O O . LYS A 1 79 ? 10.799 -5.938 5.837 1.00 91.75 79 LYS A O 1
ATOM 630 N N . ASN A 1 80 ? 10.249 -5.624 3.687 1.00 91.56 80 ASN A N 1
ATOM 631 C CA . ASN A 1 80 ? 9.165 -4.666 3.923 1.00 91.56 80 ASN A CA 1
ATOM 632 C C . ASN A 1 80 ? 7.872 -5.354 4.385 1.00 91.56 80 ASN A C 1
ATOM 634 O O . ASN A 1 80 ? 6.898 -5.454 3.640 1.00 91.56 80 ASN A O 1
ATOM 638 N N . LYS A 1 81 ? 7.827 -5.821 5.633 1.00 90.69 81 LYS A N 1
ATOM 639 C CA . LYS A 1 81 ? 6.645 -6.502 6.186 1.00 90.69 81 LYS A CA 1
ATOM 640 C C . LYS A 1 81 ? 5.544 -5.528 6.608 1.00 90.69 81 LYS A C 1
ATOM 642 O O . LYS A 1 81 ? 5.807 -4.439 7.121 1.00 90.69 81 LYS A O 1
ATOM 647 N N . VAL A 1 82 ? 4.291 -5.961 6.483 1.00 88.25 82 VAL A N 1
ATOM 648 C CA . VAL A 1 82 ? 3.168 -5.342 7.196 1.00 88.25 82 VAL A CA 1
ATOM 649 C C . VAL A 1 82 ? 3.302 -5.697 8.677 1.00 88.25 82 VAL A C 1
ATOM 651 O O . VAL A 1 82 ? 3.087 -6.837 9.078 1.00 88.25 82 VAL A O 1
ATOM 654 N N . GLY A 1 83 ? 3.701 -4.726 9.499 1.00 83.31 83 GLY A N 1
ATOM 655 C CA . GLY A 1 83 ? 3.874 -4.942 10.936 1.00 83.31 83 GLY A CA 1
ATOM 656 C C . GLY A 1 83 ? 2.547 -5.216 11.649 1.00 83.31 83 GLY A C 1
ATOM 657 O O . GLY A 1 83 ? 1.598 -4.437 11.512 1.00 83.31 83 GLY A O 1
ATOM 658 N N . ASN A 1 84 ? 2.501 -6.282 12.454 1.00 82.81 84 ASN A N 1
ATOM 659 C CA . ASN A 1 84 ? 1.406 -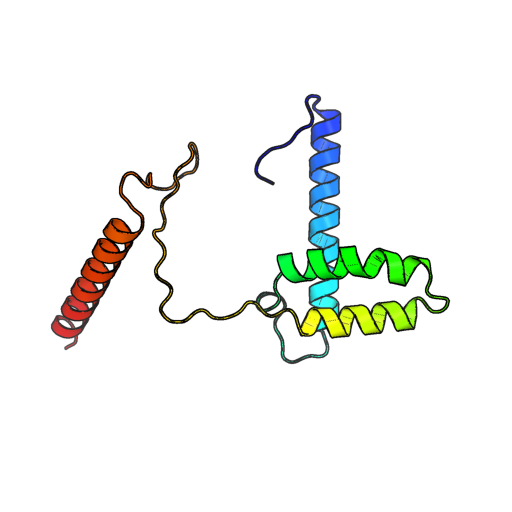6.511 13.392 1.00 82.81 84 ASN A CA 1
ATOM 660 C C . ASN A 1 84 ? 1.491 -5.475 14.526 1.00 82.81 84 ASN A C 1
ATOM 662 O O . ASN A 1 84 ? 2.566 -5.228 15.069 1.00 82.81 84 ASN A O 1
ATOM 666 N N . ARG A 1 85 ? 0.368 -4.840 14.867 1.00 83.12 85 ARG A N 1
ATOM 667 C CA . ARG A 1 85 ? 0.280 -3.842 15.945 1.00 83.12 85 ARG A CA 1
ATOM 668 C C . ARG A 1 85 ? -0.718 -4.346 16.986 1.00 83.12 85 ARG A C 1
ATOM 670 O O . ARG A 1 85 ? -1.873 -3.901 16.960 1.00 83.12 85 ARG A O 1
ATOM 677 N N . PRO A 1 86 ? -0.312 -5.305 17.841 1.00 85.12 86 PRO A N 1
ATOM 678 C CA . PRO A 1 86 ? -1.202 -5.867 18.847 1.00 85.12 86 PRO A CA 1
ATOM 679 C C . PRO A 1 86 ? -1.710 -4.753 19.770 1.00 85.12 86 PRO A C 1
ATOM 681 O O . PRO A 1 86 ? -0.994 -3.802 20.073 1.00 85.12 86 PRO A O 1
ATOM 684 N N . GLY A 1 87 ? -2.984 -4.825 20.154 1.00 83.50 87 GLY A N 1
ATOM 685 C CA . GLY A 1 87 ? -3.624 -3.814 21.004 1.00 83.50 87 GLY A CA 1
ATOM 686 C C . GLY A 1 87 ? -4.057 -2.524 20.293 1.00 83.50 87 GLY A C 1
ATOM 687 O O . GLY A 1 87 ? -4.660 -1.656 20.925 1.00 83.50 87 GLY A O 1
ATOM 688 N N . ARG A 1 88 ? -3.820 -2.369 18.981 1.00 88.00 88 ARG A N 1
ATOM 689 C CA . ARG A 1 88 ? -4.310 -1.194 18.246 1.00 88.00 88 ARG A CA 1
ATOM 690 C C . ARG A 1 88 ? -5.824 -1.266 18.036 1.00 88.00 88 ARG A C 1
ATOM 692 O O . ARG A 1 88 ? -6.311 -2.027 17.207 1.00 88.00 88 ARG A O 1
ATOM 699 N N . ILE A 1 89 ? -6.550 -0.376 18.708 1.00 88.62 89 ILE A N 1
ATOM 700 C CA . ILE A 1 89 ? -7.987 -0.156 18.511 1.00 88.62 89 ILE A CA 1
ATOM 701 C C . ILE A 1 89 ? -8.169 1.185 17.801 1.00 88.62 89 ILE A C 1
ATOM 703 O O . ILE A 1 89 ? -7.805 2.231 18.340 1.00 88.62 89 ILE A O 1
ATOM 707 N N . GLU A 1 90 ? -8.721 1.169 16.587 1.00 90.31 90 GLU A N 1
ATOM 708 C CA . GLU A 1 90 ? -9.029 2.383 15.828 1.00 90.31 90 GLU A CA 1
ATOM 709 C C . GLU A 1 90 ? -10.501 2.378 15.387 1.00 90.31 90 GLU A C 1
ATOM 711 O O . GLU A 1 90 ? -10.958 1.379 14.824 1.00 90.31 90 GLU A O 1
ATOM 716 N N . PRO A 1 91 ? -11.265 3.463 15.618 1.00 91.50 91 PRO A N 1
ATOM 717 C CA . PRO A 1 91 ? -12.668 3.512 15.231 1.00 91.50 91 PRO A CA 1
ATOM 718 C C . PRO A 1 91 ? -12.867 3.358 13.724 1.00 91.50 91 PRO A C 1
ATOM 720 O O . PRO A 1 91 ? -12.266 4.082 12.929 1.00 91.50 91 PRO A O 1
ATOM 723 N N . ARG A 1 92 ? -13.776 2.460 13.322 1.00 89.75 92 ARG A N 1
ATOM 724 C CA . ARG A 1 92 ? -14.195 2.286 11.920 1.00 89.75 92 ARG A CA 1
ATOM 725 C C . ARG A 1 92 ? -15.173 3.395 11.509 1.00 89.75 92 ARG A C 1
ATOM 727 O O . ARG A 1 92 ? -16.350 3.149 11.258 1.00 89.75 92 ARG A O 1
ATOM 734 N N . ALA A 1 93 ? -14.682 4.630 11.510 1.00 90.50 93 ALA A N 1
ATOM 735 C CA . ALA A 1 93 ? -15.435 5.846 11.228 1.00 90.50 93 ALA A CA 1
ATOM 736 C C . ALA A 1 93 ? -14.557 6.875 10.496 1.00 90.50 93 ALA A C 1
ATOM 738 O O . ALA A 1 93 ? -13.339 6.908 10.674 1.00 90.50 93 ALA A O 1
ATOM 739 N N . VAL A 1 94 ? -15.165 7.726 9.667 1.00 89.31 94 VAL A N 1
ATOM 740 C CA . VAL A 1 94 ? -14.443 8.669 8.792 1.00 89.31 94 VAL A CA 1
ATOM 741 C C . VAL A 1 94 ? -14.860 10.112 9.096 1.00 89.31 94 VAL A C 1
ATOM 743 O O . VAL A 1 94 ? -16.023 10.383 9.384 1.00 89.31 94 VAL A O 1
ATOM 746 N N . LYS A 1 95 ? -13.909 11.059 9.050 1.00 87.31 95 LYS A N 1
ATOM 747 C CA . LYS A 1 95 ? -14.197 12.499 9.229 1.00 87.31 95 LYS A CA 1
ATOM 748 C C . LYS A 1 95 ? -14.798 13.153 7.972 1.00 87.31 95 LYS A C 1
ATOM 750 O O . LYS A 1 95 ? -15.675 14.004 8.088 1.00 87.31 95 LYS A O 1
ATOM 755 N N . LYS A 1 96 ? -14.328 12.761 6.782 1.00 80.62 96 LYS A N 1
ATOM 756 C CA . LYS A 1 96 ? -14.760 13.290 5.474 1.00 80.62 96 LYS A CA 1
ATOM 757 C C . LYS A 1 96 ? -15.981 12.539 4.910 1.00 80.62 96 LYS A C 1
ATOM 759 O O . LYS A 1 96 ? -16.080 11.325 5.076 1.00 80.62 96 LYS A O 1
ATOM 764 N N . ARG A 1 97 ? -16.868 13.251 4.201 1.00 76.75 97 ARG A N 1
ATOM 765 C CA . ARG A 1 97 ? -17.931 12.680 3.337 1.00 76.75 97 ARG A CA 1
ATOM 766 C C . ARG A 1 97 ? -17.363 12.402 1.923 1.00 76.75 97 ARG A C 1
ATOM 768 O O . ARG A 1 97 ? -16.373 13.056 1.594 1.00 76.75 97 ARG A O 1
ATOM 775 N N . PRO A 1 98 ? -17.914 11.484 1.094 1.00 69.38 98 PRO A N 1
ATOM 776 C CA . PRO A 1 98 ? -19.107 10.645 1.253 1.00 69.38 98 PRO A CA 1
ATOM 777 C C . PRO A 1 98 ? -18.756 9.139 1.220 1.00 69.38 98 PRO A C 1
ATOM 779 O O . PRO A 1 98 ? -19.161 8.408 0.323 1.00 69.38 98 PRO A O 1
ATOM 782 N N . LYS A 1 99 ? -17.946 8.645 2.164 1.00 78.19 99 LYS A N 1
ATOM 783 C CA . LYS A 1 99 ? -17.696 7.194 2.252 1.00 78.19 99 LYS A CA 1
ATOM 784 C C . LYS A 1 99 ? -18.813 6.518 3.051 1.00 78.19 99 LYS A C 1
ATOM 786 O O . LYS A 1 99 ? -19.308 7.116 4.004 1.00 78.19 99 LYS A O 1
ATOM 791 N N . ALA A 1 100 ? -19.146 5.270 2.713 1.00 87.44 100 ALA A N 1
ATOM 792 C CA . ALA A 1 100 ? -20.135 4.428 3.402 1.00 87.44 100 ALA A CA 1
ATOM 793 C C . ALA A 1 100 ? -19.664 3.959 4.801 1.00 87.44 100 ALA A C 1
ATOM 795 O O . ALA A 1 100 ? -19.684 2.779 5.138 1.00 87.44 100 ALA A O 1
ATOM 796 N N . PHE A 1 101 ? -19.185 4.892 5.623 1.00 86.81 101 PHE A N 1
ATOM 797 C CA . PHE A 1 101 ? -18.763 4.672 7.000 1.00 86.81 101 PHE A CA 1
ATOM 798 C C . PHE A 1 101 ? -19.437 5.698 7.906 1.00 86.81 101 PHE A C 1
ATOM 800 O O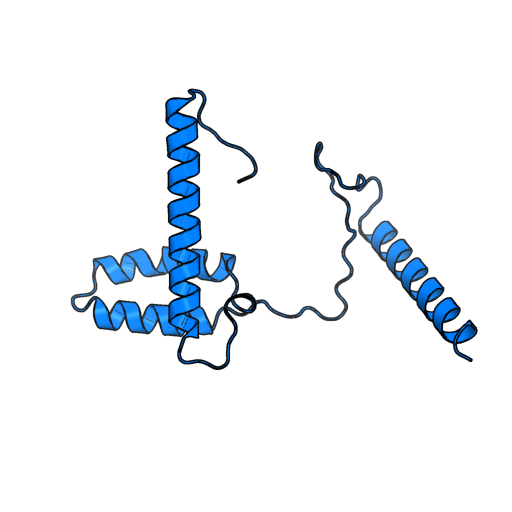 . PHE A 1 101 ? -19.656 6.845 7.512 1.00 86.81 101 PHE A O 1
ATOM 807 N N . ARG A 1 102 ? -19.712 5.305 9.156 1.00 89.50 102 ARG A N 1
ATOM 808 C CA . ARG A 1 102 ? -20.227 6.230 10.174 1.00 89.50 102 ARG A CA 1
ATOM 809 C C . ARG A 1 102 ? -19.276 7.422 10.322 1.00 89.50 102 ARG A C 1
ATOM 811 O O . ARG A 1 102 ? -18.054 7.274 10.240 1.00 89.50 102 ARG A O 1
ATOM 818 N N . ARG A 1 103 ? -19.833 8.607 10.573 1.00 88.75 103 ARG A N 1
ATOM 819 C CA . ARG A 1 103 ? -19.028 9.803 10.834 1.00 88.75 103 ARG A CA 1
ATOM 820 C C . ARG A 1 103 ? -18.295 9.689 12.166 1.00 88.75 103 ARG A C 1
ATOM 822 O O . ARG A 1 103 ? -18.875 9.278 13.169 1.00 88.75 103 ARG A O 1
ATOM 829 N N . LEU A 1 104 ? -17.035 10.110 12.180 1.00 91.38 104 LEU A N 1
ATOM 830 C CA . LEU A 1 104 ? -16.279 10.292 13.415 1.00 91.38 104 LEU A CA 1
ATOM 831 C C . LEU A 1 104 ? -16.621 11.666 14.016 1.00 91.38 104 LEU A C 1
ATOM 833 O O . LEU A 1 104 ? -15.918 12.642 13.761 1.00 91.38 104 LEU A O 1
ATOM 837 N N . ASN A 1 105 ? -17.736 11.732 14.752 1.00 91.19 105 ASN A N 1
ATOM 838 C CA . ASN A 1 105 ? -18.255 12.971 15.355 1.00 91.19 105 ASN A CA 1
ATOM 839 C C . ASN A 1 105 ? -17.687 13.257 16.757 1.00 91.19 105 ASN A C 1
ATOM 841 O O . ASN A 1 105 ? -17.736 14.394 17.208 1.00 91.19 105 ASN A O 1
ATOM 845 N N . LYS A 1 106 ? -17.162 12.241 17.447 1.00 90.88 106 LYS A N 1
ATOM 846 C CA . LYS A 1 106 ? -16.530 12.368 18.769 1.00 90.88 106 LYS A CA 1
ATOM 847 C C . LYS A 1 106 ? -15.004 12.336 18.639 1.00 90.88 106 LYS A C 1
ATOM 849 O O . LYS A 1 106 ? -14.469 11.919 17.606 1.00 90.88 106 LYS A O 1
ATOM 854 N N . SER A 1 107 ? -14.298 12.733 19.702 1.00 93.31 107 SER A N 1
ATOM 855 C CA . SER A 1 107 ? -12.849 12.511 19.799 1.00 93.31 107 SER A CA 1
ATOM 856 C C . SER A 1 107 ? -12.518 11.025 19.615 1.00 93.31 107 SER A C 1
ATOM 858 O O . SER A 1 107 ? -13.285 10.145 20.018 1.00 93.31 107 SER A O 1
ATOM 860 N N . ARG A 1 108 ? -11.355 10.740 19.015 1.00 92.38 108 ARG A N 1
ATOM 861 C CA . ARG A 1 108 ? -10.881 9.363 18.803 1.00 92.38 108 ARG A CA 1
ATOM 862 C C . ARG A 1 108 ? -10.774 8.601 20.121 1.00 92.38 108 ARG A C 1
ATOM 864 O O . ARG A 1 108 ? -11.044 7.410 20.130 1.00 92.38 108 ARG A O 1
ATOM 871 N N . GLU A 1 109 ? -10.402 9.271 21.206 1.00 93.12 109 GLU A N 1
ATOM 872 C CA . GLU A 1 109 ? -10.256 8.655 22.530 1.00 93.12 109 GLU A CA 1
ATOM 873 C C . GLU A 1 109 ? -11.593 8.154 23.078 1.00 93.12 109 GLU A C 1
ATOM 875 O O . GLU A 1 109 ? -11.695 7.000 23.489 1.00 93.12 109 GLU A O 1
ATOM 880 N N . LEU A 1 110 ? -12.642 8.977 22.985 1.00 94.44 110 LEU A N 1
ATOM 881 C CA . LEU A 1 110 ? -13.993 8.604 23.412 1.00 94.44 110 LEU A CA 1
ATOM 882 C C . LEU A 1 110 ? -14.533 7.418 22.601 1.00 94.44 110 LEU A C 1
ATOM 884 O O . LEU A 1 110 ? -15.077 6.473 23.165 1.00 94.44 110 LEU A O 1
ATOM 888 N N . GLU A 1 111 ? -14.334 7.426 21.282 1.00 94.38 111 GLU A N 1
ATOM 889 C CA . GLU A 1 111 ? -14.749 6.315 20.415 1.00 94.38 111 GLU A CA 1
ATOM 890 C C . GLU A 1 111 ? -13.950 5.036 20.681 1.00 94.38 111 GLU A C 1
ATOM 892 O O . GLU A 1 111 ? -14.518 3.946 20.693 1.00 94.38 111 GLU A O 1
ATOM 897 N N . LYS A 1 112 ? -12.647 5.144 20.964 1.00 93.62 112 LYS A N 1
ATOM 898 C CA . LYS A 1 112 ? -11.834 3.998 21.397 1.00 93.62 112 LYS A CA 1
ATOM 899 C C . LYS A 1 112 ? -12.358 3.420 22.707 1.00 93.62 112 LYS A C 1
ATOM 901 O O . LYS A 1 112 ? -12.540 2.210 22.790 1.00 93.62 112 LYS A O 1
ATOM 906 N N . ALA A 1 113 ? -12.664 4.263 23.693 1.00 93.56 113 ALA A N 1
ATOM 907 C CA . ALA A 1 113 ? -13.234 3.822 24.963 1.00 93.56 113 ALA A CA 1
ATOM 908 C C . ALA A 1 113 ? -14.593 3.125 24.775 1.00 93.56 113 ALA A C 1
ATOM 910 O O . ALA A 1 113 ? -14.834 2.076 25.374 1.00 93.56 113 ALA A O 1
ATOM 911 N N . GLU A 1 114 ? -15.466 3.653 23.909 1.00 92.88 114 GLU A N 1
ATOM 912 C CA . GLU A 1 114 ? -16.734 3.002 23.559 1.00 92.88 114 GLU A CA 1
ATOM 913 C C . GLU A 1 114 ? -16.527 1.639 22.889 1.00 92.88 114 GLU A C 1
ATOM 915 O O . GLU A 1 114 ? -17.205 0.674 23.248 1.00 92.88 114 GLU A O 1
ATOM 920 N N . ILE A 1 115 ? -15.585 1.529 21.949 1.00 92.25 115 ILE A N 1
ATOM 921 C CA . ILE A 1 115 ? -15.253 0.257 21.294 1.00 92.25 115 ILE A CA 1
ATOM 922 C C . ILE A 1 115 ? -14.748 -0.750 22.325 1.00 92.25 115 ILE A C 1
ATOM 924 O O . ILE A 1 115 ? -15.261 -1.865 22.372 1.00 92.25 115 ILE A O 1
ATOM 928 N N . THR A 1 116 ? -13.827 -0.352 23.204 1.00 92.06 116 THR A N 1
ATOM 929 C CA . THR A 1 116 ? -13.310 -1.218 24.271 1.00 92.06 116 THR A CA 1
ATOM 930 C C . THR A 1 116 ? -14.427 -1.689 25.205 1.00 92.06 116 THR A C 1
ATOM 932 O O . THR A 1 116 ? -14.489 -2.872 25.540 1.00 92.06 116 THR A O 1
ATOM 935 N N . LYS A 1 117 ? -15.364 -0.805 25.583 1.00 92.62 117 LYS A N 1
ATOM 936 C CA . LYS A 1 117 ? -16.549 -1.177 26.379 1.00 92.62 117 LYS A CA 1
ATOM 937 C C . LYS A 1 117 ? -17.425 -2.202 25.650 1.00 92.62 117 LYS A C 1
ATOM 939 O O . LYS A 1 117 ? -17.826 -3.195 26.253 1.00 92.62 117 LYS A O 1
ATOM 944 N N . ARG A 1 118 ? -17.694 -2.004 24.352 1.00 90.31 118 ARG A N 1
ATOM 945 C CA . ARG A 1 118 ? -18.470 -2.953 23.528 1.00 90.31 118 ARG A CA 1
ATOM 946 C C . ARG A 1 118 ? -17.769 -4.306 23.401 1.00 90.31 118 ARG A C 1
ATOM 948 O O . ARG A 1 118 ? -18.430 -5.332 23.518 1.00 90.31 118 ARG A O 1
ATOM 955 N N . MET A 1 119 ? -16.448 -4.317 23.213 1.00 88.06 119 MET A N 1
ATOM 956 C CA . MET A 1 119 ? -15.655 -5.549 23.151 1.00 88.06 119 MET A CA 1
ATOM 957 C C . MET A 1 119 ? -15.739 -6.336 24.465 1.00 88.06 119 MET A C 1
ATOM 959 O O . MET A 1 119 ? -16.040 -7.525 24.418 1.00 88.06 119 MET A O 1
ATOM 963 N N . LYS A 1 120 ? -15.582 -5.670 25.622 1.00 89.19 120 LYS A N 1
ATOM 964 C CA . LYS A 1 120 ? -15.745 -6.291 26.953 1.00 89.19 120 LYS A CA 1
ATOM 965 C C . LYS A 1 120 ? -17.160 -6.837 27.187 1.00 89.19 120 LYS A C 1
ATOM 967 O O . LYS A 1 120 ? -17.335 -7.922 27.732 1.00 89.19 120 LYS A O 1
ATOM 972 N N . LYS A 1 121 ? -18.195 -6.109 26.754 1.00 89.44 121 LYS A N 1
ATOM 973 C CA . LYS A 1 121 ? -19.586 -6.581 26.858 1.00 89.44 121 LYS A CA 1
ATOM 974 C C . LYS A 1 121 ? -19.816 -7.841 26.015 1.00 89.44 121 LYS A C 1
ATOM 976 O O . LYS A 1 121 ? -20.457 -8.781 26.478 1.00 89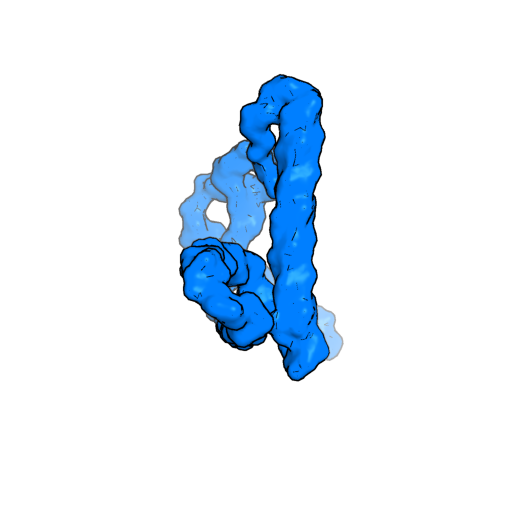.44 121 LYS A O 1
ATOM 981 N N . ASN A 1 122 ? -19.278 -7.868 24.796 1.00 85.75 122 ASN A N 1
ATOM 982 C CA . ASN A 1 122 ? -19.410 -9.009 23.893 1.00 85.75 122 ASN A CA 1
ATOM 983 C C . ASN A 1 122 ? -18.636 -10.238 24.387 1.00 85.75 122 ASN A C 1
ATOM 985 O O . ASN A 1 122 ? -19.151 -11.345 24.252 1.00 85.75 122 ASN A O 1
ATOM 989 N N . SER A 1 123 ? -17.447 -10.066 24.979 1.00 83.12 123 SER A N 1
ATOM 990 C CA . SER A 1 123 ? -16.707 -11.183 25.580 1.00 83.12 123 SER A CA 1
ATOM 991 C C . SER A 1 123 ? -17.477 -11.799 26.746 1.00 83.12 123 SER A C 1
ATOM 993 O O . SER A 1 123 ? -17.651 -13.013 26.774 1.00 83.12 123 SER A O 1
ATOM 995 N N . ASN A 1 124 ? -18.033 -10.975 27.642 1.00 78.31 124 ASN A N 1
ATOM 996 C CA . ASN A 1 124 ? -18.821 -11.471 28.774 1.00 78.31 124 ASN A CA 1
ATOM 997 C C . ASN A 1 124 ? -20.088 -12.210 28.322 1.00 78.31 124 ASN A C 1
ATOM 999 O O . ASN A 1 124 ? -20.384 -13.277 28.850 1.00 78.31 124 ASN A O 1
ATOM 1003 N N . LYS A 1 125 ? -20.801 -11.693 27.309 1.00 77.69 125 LYS A N 1
ATOM 1004 C CA . LYS A 1 125 ? -21.988 -12.363 26.748 1.00 77.69 125 LYS A CA 1
ATOM 1005 C C . LYS A 1 125 ? -21.649 -13.720 26.118 1.00 77.69 125 LYS A C 1
ATOM 1007 O O . LYS A 1 125 ? -22.455 -14.643 26.173 1.00 77.69 125 LYS A O 1
ATOM 1012 N N . LYS A 1 126 ? -20.470 -13.840 25.502 1.00 75.75 126 LYS A N 1
ATOM 1013 C CA . LYS A 1 126 ? -20.009 -15.087 24.881 1.00 75.75 126 LYS A CA 1
ATOM 1014 C C . LYS A 1 126 ? -19.644 -16.143 25.929 1.00 75.75 126 LYS A C 1
ATOM 1016 O O . LYS A 1 126 ? -19.965 -17.304 25.729 1.00 75.75 126 LYS A O 1
ATOM 1021 N N . CYS A 1 127 ? -19.052 -15.743 27.057 1.00 63.88 127 CYS A N 1
ATOM 1022 C CA . CYS A 1 127 ? -18.781 -16.659 28.171 1.00 63.88 127 CYS A CA 1
ATOM 1023 C C . CYS A 1 127 ? -20.059 -17.120 28.887 1.00 63.88 127 CYS A C 1
ATOM 1025 O O . CYS A 1 127 ? -20.131 -18.267 29.296 1.00 63.88 127 CYS A O 1
ATOM 1027 N N . SER A 1 128 ? -21.081 -16.266 29.007 1.00 64.38 128 SER A N 1
ATOM 1028 C CA . SER A 1 128 ? -22.352 -16.630 29.657 1.00 64.38 128 SER A CA 1
ATOM 1029 C C . SER A 1 128 ? -23.305 -17.457 28.779 1.00 64.38 128 SER A C 1
ATOM 1031 O O . SER A 1 128 ? -24.403 -17.771 29.217 1.00 64.38 128 SER A O 1
ATOM 1033 N N . SER A 1 129 ? -22.948 -17.711 27.517 1.00 59.81 129 SER A N 1
ATOM 1034 C CA . SER A 1 129 ? -23.747 -18.486 26.550 1.00 59.81 129 SER A CA 1
ATOM 1035 C C . SER A 1 129 ? -23.010 -19.722 26.025 1.00 59.81 129 SER A C 1
ATOM 1037 O O . SER A 1 129 ? -23.504 -20.383 25.114 1.00 59.81 129 SER A O 1
ATOM 1039 N N . ALA A 1 130 ? -21.836 -20.023 26.586 1.00 53.19 130 ALA A N 1
ATOM 1040 C CA . ALA A 1 130 ? -21.177 -21.305 26.392 1.00 53.19 130 ALA A CA 1
ATOM 1041 C C . ALA A 1 130 ? -21.853 -22.337 27.322 1.00 53.19 130 ALA A C 1
ATOM 1043 O O . ALA A 1 130 ? -22.037 -22.004 28.495 1.00 53.19 130 ALA A O 1
ATOM 1044 N N . PRO A 1 131 ? -22.285 -23.503 26.804 1.00 57.16 131 PRO A N 1
ATOM 1045 C CA . PRO A 1 131 ? -22.867 -24.574 27.613 1.00 57.16 131 PRO A CA 1
ATOM 1046 C C . PRO A 1 131 ? -21.869 -25.149 28.623 1.00 57.16 131 PRO A C 1
ATOM 1048 O O . PRO A 1 131 ? -20.647 -25.097 28.343 1.00 57.16 131 PRO A O 1
#

Radius of gyration: 21.71 Å; chains: 1; bounding box: 50×41×53 Å

Sequence (131 aa):
MDHLRSKTPDMVHKEIAVHFLAYNLIRTLIAEACRNTERLPIQVSFKGVIQLFNSFVSLLSFSADCNKAHAILLHAIIKNKVGNRPGRIEPRAVKKRPKAFRRLNKSRELEKAEITKRMKKNSNKKCSSAP

Secondary structure (DSSP, 8-state):
-------SHHHHHHHHHHHHHHHHHHHHHHHHHHTTSS--GGGB-HHHHHHHHHHHHHHHHH-S-HHHHHHHHHHHHHH-B----TT----S-BSSTTSSS-B--S-HHHHHHHHHHHHHHHHHHHHTT--

Foldseek 3Di:
DPDDPDDDPVVSVVSVVVVVVVLVVLLVLLCVLCVPHPDDSVQFDSVVLVVLVVVLVVVCVPDPDNVVSSVVSSVVRVVRGDDDDPPDDFDQADCDDDDPTHHPPDPRVVRSVVVVVVVVVVVVVVVVPDD